Protein AF-A0A8S3I445-F1 (afdb_monomer)

Foldseek 3Di:
DPPPPPDDFDAQFDKDFDWDDDPATATWFAPAQPFFAIDGDRVQADPVGHGPVNLRRIWGKWADADCVLVVVLVVCVVVVHDPVVNVVSVVVRVVSLVVSVVVRVVRTGPGDFAQPGKIWIQRPRNRWTWFWDPVDADPVGRPHTHITTHNSYDPRRIDGHHDPDPPDDGGHD

InterPro domains:
  IPR000493 Inositol 1,4,5-trisphosphate receptor [PR00779] (52-75)
  IPR000493 Inositol 1,4,5-trisphosphate receptor [PR00779] (128-147)
  IPR014821 Inositol 1,4,5-trisphosphate/ryanodine receptor [PF08709] (7-172)
  IPR015925 Ryanodine/Inositol 1,4,5-trisphosphate receptor [PTHR13715] (7-172)
  IPR016093 MIR motif [PS50919] (109-164)
  IPR036300 Mir domain superfamily [SSF82109] (106-167)

Nearest PDB structures (foldseek):
  7t3r-assembly1_D  TM=9.844E-01  e=7.155E-21  Homo sapiens
  8tkf-assembly1_A  TM=9.899E-01  e=8.475E-21  Homo sapiens
  3jrr-assembly2_B  TM=9.621E-01  e=2.187E-21  Mus musculus
  8tkg-assembly1_A  TM=9.800E-01  e=1.062E-20  Homo sapiens
  6drc-assembly1_B  TM=9.590E-01  e=1.288E-18  Homo sapiens

Sequence (173 aa):
MESSLTSSFLKIGDTIALYAEGSVCGFISTLGLVDDRCVVQPDSGDLQKPPKKFRDCLFRICPSHRYSAQAQYWSAVKNSNNIRDIKKLQTAADIEKRQNEAEARKQTGTVIKYGDTVVQLLHIKSNKYITVNKRLPAILEKNAMRVSLDVSGTEGSWFQIEPYYKLRAKGER

pLDDT: mean 89.19, std 9.1, range [35.62, 96.81]

Mean predicted aligned error: 6.19 Å

Solvent-accessible surface area (backbone atoms only — not comparable to full-atom values): 9723 Å² total; per-residue (Å²): 131,86,74,76,80,75,86,71,84,60,32,30,62,42,75,44,69,54,68,45,76,70,98,64,45,20,41,41,32,47,72,59,74,85,46,40,50,70,44,69,43,52,92,55,29,49,98,90,48,67,32,94,66,48,68,50,26,32,28,29,34,37,61,60,68,79,50,67,45,47,52,52,32,54,50,37,62,75,68,67,52,61,68,72,58,47,55,53,31,45,54,46,24,54,51,47,51,54,48,38,56,55,50,41,63,69,47,45,69,42,70,50,26,27,64,71,41,54,27,23,45,31,30,65,78,61,57,22,19,46,27,46,38,86,90,41,56,23,94,87,41,76,92,38,62,22,61,34,48,30,74,86,52,52,82,45,18,60,41,68,48,71,69,90,57,90,86,59,58,77,66,38,110

Radius of gyration: 18.37 Å; Cα contacts (8 Å, |Δi|>4): 289; chains: 1; bounding box: 39×33×60 Å

Structure (mmCIF, N/CA/C/O backbone):
data_AF-A0A8S3I445-F1
#
_entry.id   AF-A0A8S3I445-F1
#
loop_
_atom_site.group_PDB
_atom_site.id
_atom_site.type_symbol
_atom_site.label_atom_id
_atom_site.label_alt_id
_atom_site.label_comp_id
_atom_site.label_asym_id
_atom_site.label_entity_id
_atom_site.label_seq_id
_atom_site.pdbx_PDB_ins_code
_atom_site.Cartn_x
_atom_site.Cartn_y
_atom_site.Cartn_z
_atom_site.occupancy
_atom_site.B_iso_or_equiv
_atom_site.auth_seq_id
_atom_site.auth_comp_id
_atom_site.auth_asym_id
_atom_site.auth_atom_id
_atom_site.pdbx_PDB_model_num
ATOM 1 N N . MET A 1 1 ? -12.125 -20.109 -27.403 1.00 35.62 1 MET A N 1
ATOM 2 C CA . MET A 1 1 ? -13.083 -19.165 -26.798 1.00 35.62 1 MET A CA 1
ATOM 3 C C . MET A 1 1 ? -12.292 -17.936 -26.411 1.00 35.62 1 MET A C 1
ATOM 5 O O . MET A 1 1 ? -11.592 -17.976 -25.408 1.00 35.62 1 MET A O 1
ATOM 9 N N . GLU A 1 2 ? -12.305 -16.906 -27.254 1.00 40.62 2 GLU A N 1
ATOM 10 C CA . GLU A 1 2 ? -11.829 -15.580 -26.860 1.00 40.62 2 GLU A CA 1
ATOM 11 C C . GLU A 1 2 ? -12.679 -15.125 -25.678 1.00 40.62 2 GLU A C 1
ATOM 13 O O . GLU A 1 2 ? -13.878 -14.886 -25.814 1.00 40.62 2 GLU A O 1
ATOM 18 N N . SER A 1 3 ? -12.076 -15.073 -24.494 1.00 46.25 3 SER A N 1
ATOM 19 C CA . SER A 1 3 ? -12.649 -14.334 -23.384 1.00 46.25 3 SER A CA 1
ATOM 20 C C . SER A 1 3 ? -12.668 -12.875 -23.817 1.00 46.25 3 SER A C 1
ATOM 22 O O . SER A 1 3 ? -11.630 -12.214 -23.804 1.00 46.25 3 SER A O 1
ATOM 24 N N . SER A 1 4 ? -13.828 -12.385 -24.246 1.00 44.53 4 SER A N 1
ATOM 25 C CA . SER A 1 4 ? -14.084 -10.959 -24.381 1.00 44.53 4 SER A CA 1
ATOM 26 C C . SER A 1 4 ? -13.644 -10.294 -23.078 1.00 44.53 4 SER A C 1
ATOM 28 O O . SER A 1 4 ? -14.286 -10.487 -22.044 1.00 44.53 4 SER A O 1
ATOM 30 N N . LEU A 1 5 ? -12.513 -9.587 -23.107 1.00 59.12 5 LEU A N 1
ATOM 31 C CA . LEU A 1 5 ? -12.019 -8.795 -21.989 1.00 59.12 5 LEU A CA 1
ATOM 32 C C . LEU A 1 5 ? -13.007 -7.645 -21.798 1.00 59.12 5 LEU A C 1
ATOM 34 O O . LEU A 1 5 ? -12.842 -6.559 -22.348 1.00 59.12 5 LEU A O 1
ATOM 38 N N . THR A 1 6 ? -14.088 -7.903 -21.068 1.00 62.47 6 THR A N 1
ATOM 39 C CA . THR A 1 6 ? -15.004 -6.862 -20.621 1.00 62.47 6 THR A CA 1
ATOM 40 C C . THR A 1 6 ? -14.208 -5.963 -19.692 1.00 62.47 6 THR A C 1
ATOM 42 O O . THR A 1 6 ? -13.868 -6.364 -18.577 1.00 62.47 6 THR A O 1
ATOM 45 N N . SER A 1 7 ? -13.849 -4.773 -20.167 1.00 76.25 7 SER A N 1
ATOM 46 C CA . SER A 1 7 ? -13.152 -3.801 -19.341 1.00 76.25 7 SER A CA 1
ATOM 47 C C . SER A 1 7 ? -14.082 -3.363 -18.211 1.00 76.25 7 SER A C 1
ATOM 49 O O . SER A 1 7 ? -15.215 -2.932 -18.424 1.00 76.25 7 SER A O 1
ATOM 51 N N . SER A 1 8 ? -13.614 -3.521 -16.978 1.00 88.25 8 SER A N 1
ATOM 52 C CA . SER A 1 8 ? -14.320 -3.078 -15.782 1.00 88.25 8 SER A CA 1
ATOM 53 C C . SER A 1 8 ? -13.497 -2.021 -15.066 1.00 88.25 8 SER A C 1
ATOM 55 O O . SER A 1 8 ? -12.271 -2.100 -15.029 1.00 88.25 8 SER A O 1
ATOM 57 N N . PHE A 1 9 ? -14.170 -1.044 -14.465 1.00 92.69 9 PHE A N 1
ATOM 58 C CA . PHE A 1 9 ? -13.500 -0.070 -13.612 1.00 92.69 9 PHE A CA 1
ATOM 59 C C . PHE A 1 9 ? -12.940 -0.728 -12.353 1.00 92.69 9 PHE A C 1
ATOM 61 O O . PHE A 1 9 ? -13.577 -1.617 -11.783 1.00 92.69 9 PHE A O 1
ATOM 68 N N . LEU A 1 10 ? -11.787 -0.227 -11.912 1.00 93.81 10 LEU A N 1
ATOM 69 C CA . LEU A 1 10 ? -11.120 -0.658 -10.694 1.00 93.81 10 LEU A CA 1
ATOM 70 C C . LEU A 1 10 ? -11.882 -0.166 -9.459 1.00 93.81 10 LEU A C 1
ATOM 72 O O . LEU A 1 10 ? -12.280 1.003 -9.383 1.00 93.81 10 LEU A O 1
ATOM 76 N N . LYS A 1 11 ? -12.082 -1.051 -8.486 1.00 95.44 11 LYS A N 1
ATOM 77 C CA . LYS A 1 11 ? -12.859 -0.780 -7.275 1.00 95.44 11 LYS A CA 1
ATOM 78 C C . LYS A 1 11 ? -12.046 -1.033 -6.014 1.00 95.44 11 LYS A C 1
ATOM 80 O O . LYS A 1 11 ? -11.132 -1.855 -5.973 1.00 95.44 11 LYS A O 1
ATOM 85 N N . ILE A 1 12 ? -12.429 -0.355 -4.937 1.00 95.75 12 ILE A N 1
ATOM 86 C CA . ILE A 1 12 ? -11.949 -0.674 -3.593 1.00 95.75 12 ILE A CA 1
ATOM 87 C C . ILE A 1 12 ? -12.356 -2.112 -3.247 1.00 95.75 12 ILE A C 1
ATOM 89 O O . ILE A 1 12 ? -13.526 -2.476 -3.364 1.00 95.75 12 ILE A O 1
ATOM 93 N N . GLY A 1 13 ? -11.398 -2.915 -2.794 1.00 94.75 13 GLY A N 1
ATOM 94 C CA . GLY A 1 13 ? -11.559 -4.341 -2.507 1.00 94.75 13 GLY A CA 1
ATOM 95 C C . GLY A 1 13 ? -11.051 -5.266 -3.613 1.00 94.75 13 GLY A C 1
ATOM 96 O O . GLY A 1 13 ? -10.829 -6.449 -3.334 1.00 94.75 13 GLY A O 1
ATOM 97 N N . ASP A 1 14 ? -10.799 -4.748 -4.819 1.00 96.06 14 ASP A N 1
ATOM 98 C CA . ASP A 1 14 ? -10.239 -5.545 -5.909 1.00 96.06 14 ASP A CA 1
ATOM 99 C C . ASP A 1 14 ? -8.830 -6.036 -5.560 1.00 96.06 14 ASP A C 1
ATOM 101 O O . ASP A 1 14 ? -8.058 -5.380 -4.852 1.00 96.06 14 ASP A O 1
ATOM 105 N N . THR A 1 15 ? -8.506 -7.232 -6.053 1.00 96.75 15 THR A N 1
ATOM 106 C CA . THR A 1 15 ? -7.166 -7.812 -5.942 1.00 96.75 15 THR A CA 1
ATOM 107 C C . THR A 1 15 ? -6.443 -7.633 -7.267 1.00 96.75 15 THR A C 1
ATOM 109 O O . THR A 1 15 ? -6.917 -8.097 -8.300 1.00 96.75 15 THR A O 1
ATOM 112 N N . ILE A 1 16 ? -5.296 -6.967 -7.220 1.00 95.69 16 ILE A N 1
ATOM 113 C CA . ILE A 1 16 ? -4.479 -6.600 -8.372 1.00 95.69 16 ILE A CA 1
ATOM 114 C C . ILE A 1 16 ? -3.061 -7.154 -8.232 1.00 95.69 16 ILE A C 1
ATOM 116 O O . ILE A 1 16 ? -2.601 -7.458 -7.131 1.00 95.69 16 ILE A O 1
ATOM 120 N N . ALA A 1 17 ? -2.352 -7.234 -9.351 1.00 94.88 17 ALA A N 1
ATOM 121 C CA . ALA A 1 17 ? -0.901 -7.349 -9.376 1.00 94.88 17 ALA A CA 1
ATOM 122 C C . ALA A 1 17 ? -0.335 -6.076 -10.008 1.00 94.88 17 ALA A C 1
ATOM 124 O O . ALA A 1 17 ? -0.895 -5.563 -10.976 1.00 94.88 17 ALA A O 1
ATOM 125 N N . LEU A 1 18 ? 0.759 -5.562 -9.452 1.00 94.38 18 LEU A N 1
ATOM 126 C CA . LEU A 1 18 ? 1.433 -4.379 -9.979 1.00 94.38 18 LEU A CA 1
ATOM 127 C C . LEU A 1 18 ? 2.628 -4.824 -10.816 1.00 94.38 18 LEU A C 1
ATOM 129 O O . LEU A 1 18 ? 3.507 -5.525 -10.311 1.00 94.38 18 LEU A O 1
ATOM 133 N N . TYR A 1 19 ? 2.648 -4.412 -12.079 1.00 93.69 19 TYR A N 1
ATOM 134 C CA . TYR A 1 19 ? 3.759 -4.63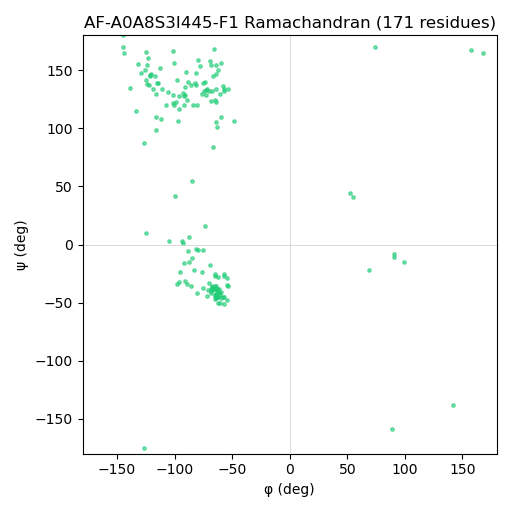2 -12.996 1.00 93.69 19 TYR A CA 1
ATOM 135 C C . TYR A 1 19 ? 4.479 -3.301 -13.211 1.00 93.69 19 TYR A C 1
ATOM 137 O O . TYR A 1 19 ? 3.860 -2.316 -13.610 1.00 93.69 19 TYR A O 1
ATOM 145 N N . ALA A 1 20 ? 5.763 -3.254 -12.873 1.00 93.75 20 ALA A N 1
ATOM 146 C CA . ALA A 1 20 ? 6.614 -2.108 -13.145 1.00 93.75 20 ALA A CA 1
ATOM 147 C C . ALA A 1 20 ? 7.094 -2.167 -14.599 1.00 93.75 20 ALA A C 1
ATOM 149 O O . ALA A 1 20 ? 7.497 -3.230 -15.069 1.00 93.75 20 ALA A O 1
ATOM 150 N N . GLU A 1 21 ? 7.081 -1.020 -15.275 1.00 91.12 21 GLU A N 1
ATOM 151 C CA . GLU A 1 21 ? 7.623 -0.822 -16.621 1.00 91.12 21 GLU A CA 1
ATOM 152 C C . GLU A 1 21 ? 8.632 0.332 -16.592 1.00 91.12 21 GLU A C 1
ATOM 154 O O . GLU A 1 21 ? 8.432 1.325 -15.888 1.00 91.12 2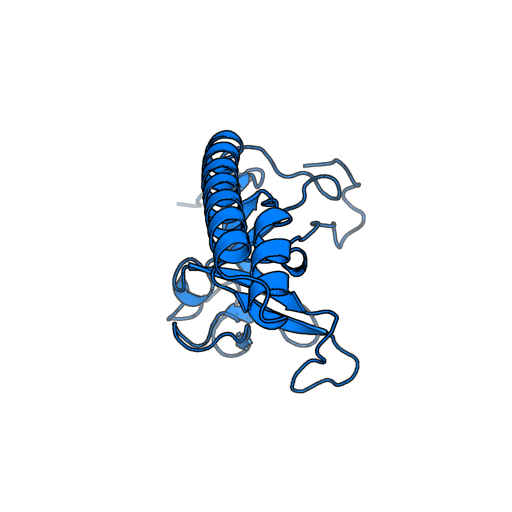1 GLU A O 1
ATOM 159 N N . GLY A 1 22 ? 9.730 0.209 -17.341 1.00 87.94 22 GLY A N 1
ATOM 160 C CA . GLY A 1 22 ? 10.786 1.221 -17.406 1.00 87.94 22 GLY A CA 1
ATOM 161 C C . GLY A 1 22 ? 12.168 0.583 -17.482 1.00 87.94 22 GLY A C 1
ATOM 162 O O . GLY A 1 22 ? 12.360 -0.405 -18.182 1.00 87.94 22 GLY A O 1
ATOM 163 N N . SER A 1 23 ? 13.137 1.130 -16.740 1.00 87.62 23 SER A N 1
ATOM 164 C CA . SER A 1 23 ? 14.510 0.595 -16.699 1.00 87.62 23 SER A CA 1
ATOM 165 C C . SER A 1 23 ? 14.585 -0.830 -16.145 1.00 87.62 23 SER A C 1
ATOM 167 O O . SER A 1 23 ? 15.499 -1.577 -16.477 1.00 87.62 23 SER A O 1
ATOM 169 N N . VAL A 1 24 ? 13.636 -1.194 -15.281 1.00 89.81 24 VAL A N 1
ATOM 170 C CA . VAL A 1 24 ? 13.490 -2.532 -14.711 1.00 89.81 24 VAL A CA 1
ATOM 171 C C . VAL A 1 24 ? 12.021 -2.910 -14.821 1.00 89.81 24 VAL A C 1
ATOM 173 O O . VAL A 1 24 ? 11.176 -2.273 -14.191 1.00 89.81 24 VAL A O 1
ATOM 176 N N . CYS A 1 25 ? 11.724 -3.934 -15.617 1.00 91.56 25 CYS A N 1
ATOM 177 C CA . CYS A 1 25 ? 10.367 -4.438 -15.787 1.00 91.56 25 CYS A CA 1
ATOM 178 C C . CYS A 1 25 ? 10.137 -5.661 -14.903 1.00 91.56 25 CYS A C 1
ATOM 180 O O . CYS A 1 25 ? 11.035 -6.489 -14.772 1.00 91.56 25 CYS A O 1
ATOM 182 N N . GLY A 1 26 ? 8.955 -5.800 -14.305 1.00 93.56 26 GLY A N 1
ATOM 183 C CA . GLY A 1 26 ? 8.627 -6.984 -13.508 1.00 93.56 26 GLY A CA 1
ATOM 184 C C . GLY A 1 26 ? 7.515 -6.761 -12.492 1.00 93.56 26 GLY A C 1
ATOM 185 O O . GLY A 1 26 ? 7.133 -5.633 -12.184 1.00 93.56 26 GLY A O 1
ATOM 186 N N . PHE A 1 27 ? 7.006 -7.856 -11.929 1.00 93.81 27 PHE A N 1
ATOM 187 C CA . PHE A 1 27 ? 6.001 -7.780 -10.871 1.00 93.81 27 PHE A CA 1
ATOM 188 C C . PHE A 1 27 ? 6.605 -7.323 -9.546 1.00 93.81 27 PHE A C 1
ATOM 190 O O . PHE A 1 27 ? 7.681 -7.776 -9.140 1.00 93.81 27 PHE A O 1
ATOM 197 N N . ILE A 1 28 ? 5.861 -6.468 -8.848 1.00 93.50 28 ILE A N 1
ATOM 198 C CA . ILE A 1 28 ? 6.120 -6.143 -7.450 1.00 93.50 28 ILE A CA 1
ATOM 199 C C . ILE A 1 28 ? 5.722 -7.350 -6.593 1.00 93.50 28 ILE A C 1
ATOM 201 O O . ILE A 1 28 ? 4.612 -7.865 -6.714 1.00 93.50 28 ILE A O 1
ATOM 205 N N . SER A 1 29 ? 6.627 -7.795 -5.728 1.00 91.81 29 SER A N 1
ATOM 206 C CA . SER A 1 29 ? 6.496 -9.004 -4.914 1.00 91.81 29 SER A CA 1
ATOM 207 C C . SER A 1 29 ? 7.134 -8.822 -3.533 1.00 91.81 29 SER A C 1
ATOM 209 O O . SER A 1 29 ? 7.842 -7.843 -3.275 1.00 91.81 29 SER A O 1
ATOM 211 N N . THR A 1 30 ? 6.900 -9.773 -2.629 1.00 88.25 30 THR A N 1
ATOM 212 C CA . THR A 1 30 ? 7.500 -9.799 -1.287 1.00 88.25 30 THR A CA 1
ATOM 213 C C . THR A 1 30 ? 8.315 -11.074 -1.06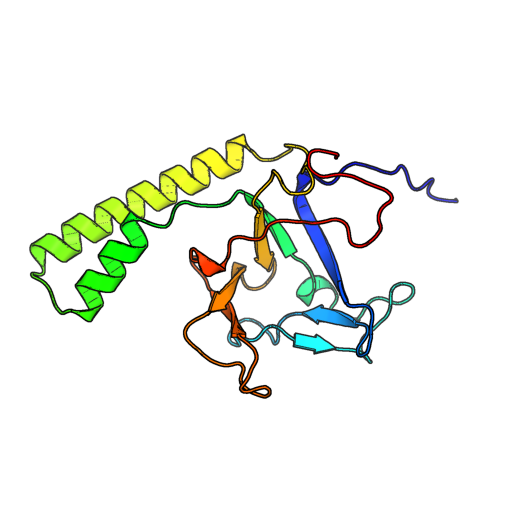9 1.00 88.25 30 THR A C 1
ATOM 215 O O . THR A 1 30 ? 7.972 -12.155 -1.552 1.00 88.25 30 THR A O 1
ATOM 218 N N . LEU A 1 31 ? 9.404 -10.981 -0.301 1.00 84.06 31 LEU A N 1
ATOM 219 C CA . LEU A 1 31 ? 10.300 -12.113 -0.016 1.00 84.06 31 LEU A CA 1
ATOM 220 C C . LEU A 1 31 ? 9.797 -12.963 1.167 1.00 84.06 31 LEU A C 1
ATOM 222 O O . LEU A 1 31 ? 10.498 -13.203 2.147 1.00 84.06 31 LEU A O 1
ATOM 226 N N . GLY A 1 32 ? 8.554 -13.437 1.074 1.00 82.44 32 GLY A N 1
ATOM 227 C CA . GLY A 1 32 ? 7.920 -14.251 2.114 1.00 82.44 32 GLY A CA 1
ATOM 228 C C . GLY A 1 32 ? 7.191 -13.434 3.185 1.00 82.44 32 GLY A C 1
ATOM 229 O O . GLY A 1 32 ? 6.748 -12.316 2.937 1.00 82.44 32 GLY A O 1
ATOM 230 N N . LEU A 1 33 ? 6.980 -14.049 4.355 1.00 84.25 33 LEU A N 1
ATOM 231 C CA . LEU A 1 33 ? 6.152 -13.494 5.440 1.00 84.25 33 LEU A CA 1
ATOM 232 C C . LEU A 1 33 ? 6.951 -12.650 6.442 1.00 84.25 33 LEU A C 1
ATOM 234 O O . LEU A 1 33 ? 6.412 -11.714 7.033 1.00 84.25 33 LEU A O 1
ATOM 238 N N . VAL A 1 34 ? 8.222 -13.006 6.640 1.00 85.00 34 VAL A N 1
ATOM 239 C CA . VAL A 1 34 ? 9.106 -12.393 7.641 1.00 85.00 34 VAL A CA 1
ATOM 240 C C . VAL A 1 34 ? 9.780 -11.139 7.092 1.00 85.00 34 VAL A C 1
ATOM 242 O O . VAL A 1 34 ? 9.968 -10.184 7.831 1.00 85.00 34 VAL A O 1
ATOM 245 N N . ASP A 1 35 ? 10.118 -11.131 5.803 1.00 87.56 35 ASP A N 1
ATOM 246 C CA . ASP A 1 35 ? 10.794 -10.002 5.170 1.00 87.56 35 ASP A CA 1
ATOM 247 C C . ASP A 1 35 ? 9.808 -8.851 4.915 1.00 87.56 35 ASP A C 1
ATOM 249 O O . ASP A 1 35 ? 8.734 -9.047 4.340 1.00 87.56 35 ASP A O 1
ATOM 253 N N . ASP A 1 36 ? 10.185 -7.647 5.342 1.00 88.94 36 ASP A N 1
ATOM 254 C CA . ASP A 1 36 ? 9.385 -6.431 5.176 1.00 88.94 36 ASP A CA 1
ATOM 255 C C . ASP A 1 36 ? 9.735 -5.664 3.896 1.00 88.94 36 ASP A C 1
ATOM 257 O O . ASP A 1 36 ? 9.183 -4.594 3.640 1.00 88.94 36 ASP A O 1
ATOM 261 N N . ARG A 1 37 ? 10.662 -6.164 3.076 1.00 90.88 37 ARG A N 1
ATOM 262 C CA . ARG A 1 37 ? 11.058 -5.501 1.834 1.00 90.88 37 ARG A CA 1
ATOM 263 C C . ARG A 1 37 ? 10.079 -5.813 0.711 1.00 90.88 37 ARG A C 1
ATOM 265 O O . ARG A 1 37 ? 9.653 -6.949 0.502 1.00 90.88 37 ARG A O 1
ATOM 272 N N . CYS A 1 38 ? 9.795 -4.771 -0.057 1.00 90.69 38 CYS A N 1
ATOM 273 C CA . CYS A 1 38 ? 9.110 -4.852 -1.334 1.00 90.69 38 CYS A CA 1
ATOM 274 C C . CYS A 1 38 ? 10.165 -4.956 -2.445 1.00 90.69 38 CYS A C 1
ATOM 276 O O . CYS A 1 38 ? 11.124 -4.180 -2.443 1.00 90.69 38 CYS A O 1
ATOM 278 N N . VAL A 1 39 ? 10.026 -5.920 -3.357 1.00 91.75 39 VAL A N 1
ATOM 279 C CA . VAL A 1 39 ? 11.020 -6.196 -4.407 1.00 91.75 39 VAL A CA 1
ATOM 280 C C . VAL A 1 39 ? 10.365 -6.325 -5.776 1.00 91.75 39 VAL A C 1
ATOM 282 O O . VAL A 1 39 ? 9.201 -6.694 -5.882 1.00 91.75 39 VAL A O 1
ATOM 285 N N . VAL A 1 40 ? 11.136 -6.066 -6.829 1.00 91.62 40 VAL A N 1
ATOM 286 C CA . VAL A 1 40 ? 10.765 -6.380 -8.213 1.00 91.62 40 VAL A CA 1
ATOM 287 C C . VAL A 1 40 ? 11.677 -7.499 -8.695 1.00 91.62 40 VAL A C 1
ATOM 289 O O . VAL A 1 40 ? 12.884 -7.451 -8.454 1.00 91.62 40 VAL A O 1
ATOM 292 N N . GLN A 1 41 ? 11.109 -8.519 -9.339 1.00 85.56 41 GLN A N 1
ATOM 293 C CA . GLN A 1 41 ? 11.867 -9.645 -9.895 1.00 85.56 41 GLN A CA 1
ATOM 294 C C . GLN A 1 41 ? 11.723 -9.685 -11.422 1.00 85.56 41 GLN A C 1
ATOM 296 O O . GLN A 1 41 ? 10.726 -10.223 -11.906 1.00 85.56 41 GLN A O 1
ATOM 301 N N . PRO A 1 42 ? 12.704 -9.158 -12.178 1.00 85.12 42 PRO A N 1
ATOM 302 C CA . PRO A 1 42 ? 12.597 -9.044 -13.634 1.00 85.12 42 PRO A CA 1
ATOM 303 C C . PRO A 1 42 ? 12.526 -10.389 -14.351 1.00 85.12 42 PRO A C 1
ATOM 305 O O . PRO A 1 42 ? 11.662 -10.610 -15.191 1.00 85.12 42 PRO A O 1
ATOM 308 N N . ASP A 1 43 ? 13.371 -11.335 -13.947 1.00 83.06 43 ASP A N 1
ATOM 309 C CA . ASP A 1 43 ? 13.501 -12.625 -14.638 1.00 83.06 43 ASP A CA 1
ATOM 310 C C . ASP A 1 43 ? 12.420 -13.643 -14.247 1.00 83.06 43 ASP A C 1
ATOM 312 O O . ASP A 1 43 ? 12.388 -14.767 -14.748 1.00 83.06 43 ASP A O 1
ATOM 316 N N . SER A 1 44 ? 11.552 -13.299 -13.291 1.00 81.44 44 SER A N 1
ATOM 317 C CA . SER A 1 44 ? 10.591 -14.258 -12.737 1.00 81.44 44 SER A CA 1
ATOM 318 C C . SER A 1 44 ? 9.326 -14.406 -13.576 1.00 81.44 44 SER A C 1
ATOM 320 O O . SER A 1 44 ? 8.671 -15.443 -13.466 1.00 81.44 44 SER A O 1
ATOM 322 N N . GLY A 1 45 ? 8.984 -13.421 -14.406 1.00 83.50 45 GLY A N 1
ATOM 323 C CA . GLY A 1 45 ? 7.838 -13.485 -15.310 1.00 83.50 45 GLY A CA 1
ATOM 324 C C . GLY A 1 45 ? 7.483 -12.135 -15.927 1.00 83.50 45 GLY A C 1
ATOM 325 O O . GLY A 1 45 ? 7.901 -11.082 -15.446 1.00 83.50 45 GLY A O 1
ATOM 326 N N . ASP A 1 46 ? 6.668 -12.185 -16.973 1.00 88.56 46 ASP A N 1
ATOM 327 C CA . ASP A 1 46 ? 6.165 -11.031 -17.717 1.00 88.56 46 ASP A CA 1
ATOM 328 C C . ASP A 1 46 ? 4.626 -11.066 -17.81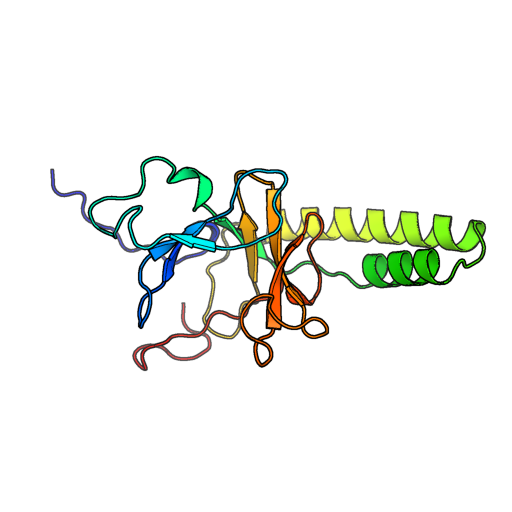1 1.00 88.56 46 ASP A C 1
ATOM 330 O O . ASP A 1 46 ? 3.964 -11.911 -17.200 1.00 88.56 46 ASP A O 1
ATOM 334 N N . LEU A 1 47 ? 4.042 -10.121 -18.554 1.00 87.25 47 LEU A N 1
ATOM 335 C CA . LEU A 1 47 ? 2.590 -10.012 -18.721 1.00 87.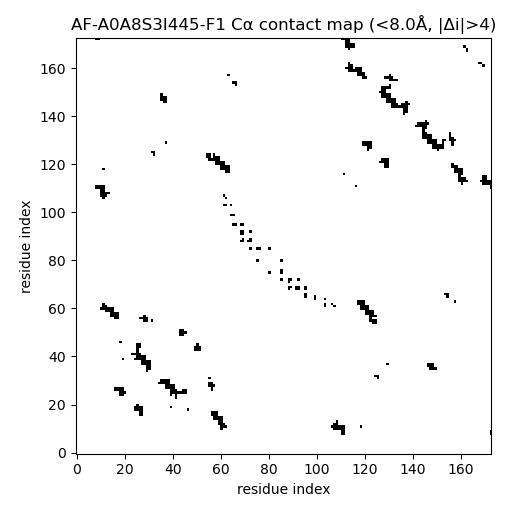25 47 LEU A CA 1
ATOM 336 C C . LEU A 1 47 ? 1.962 -11.213 -19.453 1.00 87.25 47 LEU A C 1
ATOM 338 O O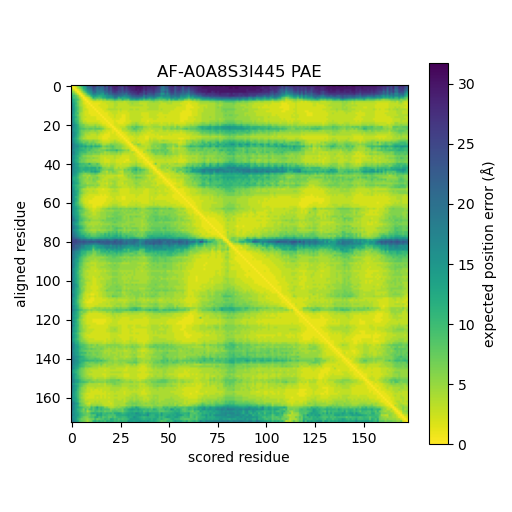 . LEU A 1 47 ? 0.780 -11.487 -19.249 1.00 87.25 47 LEU A O 1
ATOM 342 N N . GLN A 1 48 ? 2.718 -11.934 -20.287 1.00 88.44 48 GLN A N 1
ATOM 343 C CA . GLN A 1 48 ? 2.232 -13.126 -20.994 1.00 88.44 48 GLN A CA 1
ATOM 344 C C . GLN A 1 48 ? 2.453 -14.401 -20.176 1.00 88.44 48 GLN A C 1
ATOM 346 O O . GLN A 1 48 ? 1.648 -15.334 -20.220 1.00 88.44 48 GLN A O 1
ATOM 351 N N . LYS A 1 49 ? 3.544 -14.443 -19.413 1.00 88.56 49 LYS A N 1
ATOM 352 C CA . LYS A 1 49 ? 3.988 -15.577 -18.619 1.00 88.56 49 LYS A CA 1
ATOM 353 C C . LYS A 1 49 ? 4.214 -15.128 -17.174 1.00 88.56 49 LYS A C 1
ATOM 355 O O . LYS A 1 49 ? 5.342 -14.793 -16.799 1.00 88.56 49 LYS A O 1
ATOM 360 N N . PRO A 1 50 ? 3.162 -15.163 -16.337 1.00 89.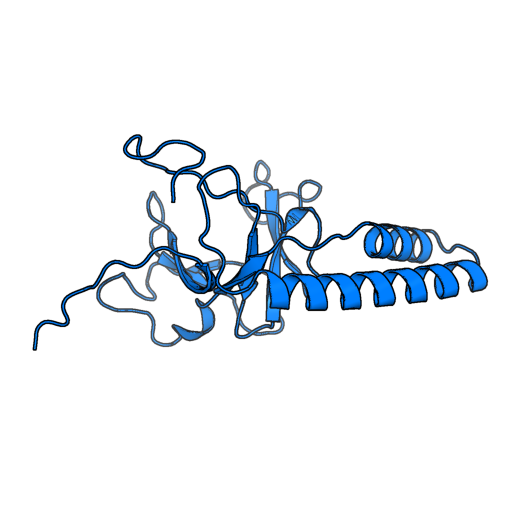50 50 PRO A N 1
ATOM 361 C CA . PRO A 1 50 ? 3.281 -14.756 -14.949 1.00 89.50 50 PRO A CA 1
ATOM 362 C C . PRO A 1 50 ? 4.237 -15.679 -14.171 1.00 89.50 50 PRO A C 1
ATOM 364 O O . PRO A 1 50 ? 4.401 -16.859 -14.509 1.00 89.50 50 PRO A O 1
ATOM 367 N N . PRO A 1 51 ? 4.857 -15.172 -13.093 1.00 90.62 51 PRO A N 1
ATOM 368 C CA . PRO A 1 51 ? 5.779 -15.944 -12.272 1.00 90.62 51 PRO A CA 1
ATOM 369 C C . PRO A 1 51 ? 5.114 -17.150 -11.606 1.00 90.62 51 PRO A C 1
ATOM 371 O O . PRO A 1 51 ? 3.956 -17.107 -11.197 1.00 90.62 51 PRO A O 1
ATOM 374 N N . LYS A 1 52 ? 5.890 -18.219 -11.369 1.00 88.94 52 LYS A N 1
ATOM 375 C CA . LYS A 1 52 ? 5.405 -19.432 -10.672 1.00 88.94 52 LYS A CA 1
ATOM 376 C C . LYS A 1 52 ? 4.782 -19.125 -9.304 1.00 88.94 52 LYS A C 1
ATOM 378 O O . LYS A 1 52 ? 3.839 -19.789 -8.888 1.00 88.94 52 LYS A O 1
ATOM 383 N N . LYS A 1 53 ? 5.315 -18.123 -8.597 1.00 88.69 53 LYS A N 1
ATOM 384 C CA . LYS A 1 53 ? 4.827 -17.653 -7.290 1.00 88.69 53 LYS A CA 1
ATOM 385 C C . LYS A 1 53 ? 3.964 -16.392 -7.419 1.00 88.69 53 LYS A C 1
ATOM 387 O O . LYS A 1 53 ? 4.079 -15.489 -6.601 1.00 88.69 53 LYS A O 1
ATOM 392 N N . PHE A 1 54 ? 3.082 -16.328 -8.419 1.00 90.38 54 PHE A N 1
ATOM 393 C CA . PHE A 1 54 ? 2.255 -15.143 -8.688 1.00 90.38 54 PHE A CA 1
ATOM 394 C C . PHE A 1 54 ? 1.427 -14.660 -7.491 1.00 90.38 54 PHE A C 1
ATOM 396 O O . PHE A 1 54 ? 1.191 -13.467 -7.336 1.00 90.38 54 PHE A O 1
ATOM 403 N N . ARG A 1 55 ? 1.043 -15.568 -6.586 1.00 90.62 55 ARG A N 1
ATOM 404 C CA . ARG A 1 55 ? 0.336 -15.218 -5.346 1.00 90.62 55 ARG A CA 1
ATOM 405 C C . ARG A 1 55 ? 1.105 -14.221 -4.466 1.00 90.62 55 ARG A C 1
ATOM 407 O O . ARG A 1 55 ? 0.472 -13.474 -3.728 1.00 90.62 55 ARG A O 1
ATOM 414 N N . ASP A 1 56 ? 2.432 -14.201 -4.559 1.00 91.69 56 ASP A N 1
ATOM 415 C CA . ASP A 1 56 ? 3.312 -13.305 -3.795 1.00 91.69 56 ASP A CA 1
ATOM 416 C C . ASP A 1 56 ? 3.354 -11.888 -4.407 1.00 91.69 56 ASP A C 1
ATOM 418 O O . ASP A 1 56 ? 3.959 -10.985 -3.843 1.00 91.69 56 ASP A O 1
ATOM 422 N N . CYS A 1 57 ? 2.698 -11.694 -5.558 1.00 93.44 57 CYS A N 1
ATOM 423 C CA . CYS A 1 57 ? 2.577 -10.421 -6.271 1.00 93.44 57 CYS A CA 1
ATOM 424 C C . CYS A 1 57 ? 1.182 -9.786 -6.119 1.00 93.44 57 CYS A C 1
ATOM 426 O O . CYS A 1 57 ? 0.890 -8.775 -6.757 1.00 93.44 57 CYS A O 1
ATOM 428 N N . LEU A 1 58 ? 0.289 -10.402 -5.331 1.00 95.38 58 LEU A N 1
ATOM 429 C CA . LEU A 1 58 ? -1.109 -9.984 -5.221 1.00 95.38 58 LEU A CA 1
ATOM 430 C C . LEU A 1 58 ? -1.322 -8.987 -4.084 1.00 95.38 58 LEU A C 1
ATOM 432 O O . LEU A 1 58 ? -1.027 -9.263 -2.917 1.00 95.38 58 LEU A O 1
ATOM 436 N N . PHE A 1 59 ? -1.954 -7.869 -4.422 1.00 96.81 59 PHE A N 1
ATOM 437 C CA . PHE A 1 59 ? -2.319 -6.803 -3.502 1.00 96.81 59 PHE A CA 1
ATOM 438 C C . PHE A 1 59 ? -3.818 -6.540 -3.565 1.00 96.81 59 PHE A C 1
ATOM 440 O O . PHE A 1 59 ? -4.403 -6.487 -4.641 1.00 96.81 59 PHE A O 1
ATOM 447 N N . ARG A 1 60 ? -4.448 -6.342 -2.412 1.00 96.56 60 ARG A N 1
ATOM 448 C CA . ARG A 1 60 ? -5.808 -5.821 -2.314 1.00 96.56 60 ARG A CA 1
ATOM 449 C C . ARG A 1 60 ? -5.766 -4.313 -2.199 1.00 96.56 60 ARG A C 1
ATOM 451 O O . ARG A 1 60 ? -5.000 -3.777 -1.396 1.00 96.56 60 ARG A O 1
ATOM 458 N N . ILE A 1 61 ? -6.636 -3.650 -2.946 1.00 96.38 61 ILE A N 1
ATOM 459 C CA . ILE A 1 61 ? -6.849 -2.220 -2.781 1.00 96.38 61 ILE A CA 1
ATOM 460 C C . ILE A 1 61 ? -7.777 -1.996 -1.593 1.00 96.38 61 ILE A C 1
ATOM 462 O O . ILE A 1 61 ? -8.918 -2.457 -1.579 1.00 96.38 61 ILE A O 1
ATOM 466 N N . CYS A 1 62 ? -7.287 -1.269 -0.604 1.00 95.31 62 CYS A N 1
ATOM 467 C CA . CYS A 1 62 ? -8.027 -0.882 0.585 1.00 95.31 62 CYS A CA 1
ATOM 468 C C . CYS A 1 62 ? -8.252 0.638 0.581 1.00 95.31 62 CYS A C 1
ATOM 470 O O . CYS A 1 62 ? -7.443 1.373 0.012 1.00 95.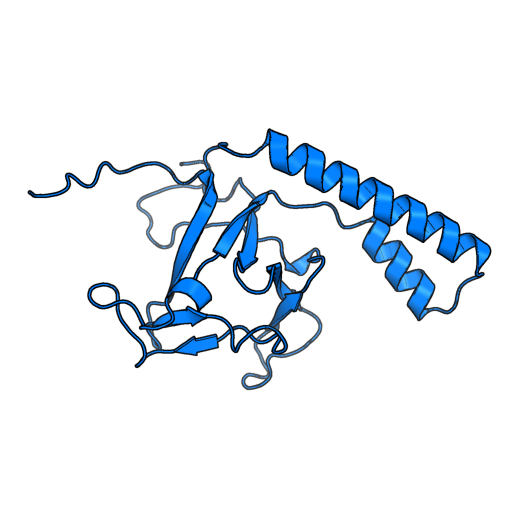31 62 CYS A O 1
ATOM 472 N N . PRO A 1 63 ? -9.332 1.134 1.201 1.00 94.62 63 PRO A N 1
ATOM 473 C CA . PRO A 1 63 ? -9.480 2.566 1.424 1.00 94.62 63 PRO A CA 1
ATOM 474 C C . PRO A 1 63 ? -8.459 3.040 2.465 1.00 94.62 63 PRO A C 1
ATOM 476 O O . PRO A 1 63 ? -7.972 2.248 3.269 1.00 94.62 63 PRO A O 1
ATOM 479 N N . SER A 1 64 ? -8.134 4.332 2.461 1.00 92.38 64 SER A N 1
ATOM 480 C CA . SER A 1 64 ? -7.231 4.923 3.452 1.00 92.38 64 SER A CA 1
ATOM 481 C C . SER A 1 64 ? -7.803 4.864 4.867 1.00 92.38 64 SER A C 1
ATOM 483 O O . SER A 1 64 ? -8.857 5.439 5.142 1.00 92.38 64 SER A O 1
ATOM 485 N N . HIS A 1 65 ? -7.073 4.234 5.779 1.00 92.62 65 HIS A N 1
ATOM 486 C CA . HIS A 1 65 ? -7.358 4.272 7.208 1.00 92.62 65 HIS A CA 1
ATOM 487 C C . HIS A 1 65 ? -6.872 5.563 7.872 1.00 92.62 65 HIS A C 1
ATOM 489 O O . HIS A 1 65 ? -5.954 6.229 7.385 1.00 92.62 65 HIS A O 1
ATOM 495 N N . ARG A 1 66 ? -7.464 5.878 9.028 1.00 92.69 66 ARG A N 1
ATOM 496 C CA . ARG A 1 66 ? -6.976 6.911 9.951 1.00 92.69 66 ARG A CA 1
ATOM 497 C C . ARG A 1 66 ? -5.969 6.306 10.925 1.00 92.69 66 ARG A C 1
ATOM 499 O O . ARG A 1 66 ? -6.182 5.197 11.410 1.00 92.69 66 ARG A O 1
ATOM 506 N N . TYR A 1 67 ? -4.905 7.051 11.211 1.00 92.19 67 TYR A N 1
ATOM 507 C CA . TYR A 1 67 ? -3.770 6.588 12.020 1.00 92.19 67 TYR A CA 1
ATOM 508 C C . TYR A 1 67 ? -3.459 7.487 13.222 1.00 92.19 67 TYR A C 1
ATOM 510 O O . TYR A 1 67 ? -2.420 7.334 13.864 1.00 92.19 67 TYR A O 1
ATOM 518 N N . SER A 1 68 ? -4.336 8.443 13.528 1.00 91.88 68 SER A N 1
ATOM 519 C CA . SER A 1 68 ? -4.106 9.469 14.545 1.00 91.88 68 SER A CA 1
ATO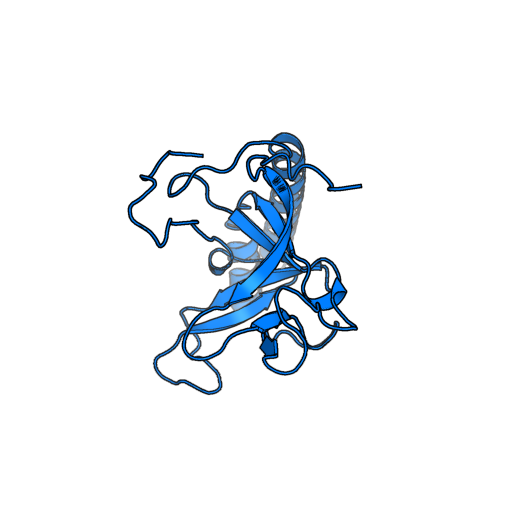M 520 C C . SER A 1 68 ? -3.927 8.900 15.953 1.00 91.88 68 SER A C 1
ATOM 522 O O . SER A 1 68 ? -2.949 9.228 16.631 1.00 91.88 68 SER A O 1
ATOM 524 N N . ALA A 1 69 ? -4.838 8.034 16.399 1.00 91.62 69 ALA A N 1
ATOM 525 C CA . ALA A 1 69 ? -4.788 7.447 17.734 1.00 91.62 69 ALA A CA 1
ATOM 526 C C . ALA A 1 69 ? -3.638 6.437 17.847 1.00 91.62 69 ALA A C 1
ATOM 528 O O . ALA A 1 69 ? -2.916 6.429 18.847 1.00 91.62 69 ALA A O 1
ATOM 529 N N . GLN A 1 70 ? -3.405 5.640 16.798 1.00 89.25 70 GLN A N 1
ATOM 530 C CA . GLN A 1 70 ? -2.262 4.722 16.745 1.00 89.25 70 GLN A CA 1
ATOM 531 C C . GLN A 1 70 ? -0.921 5.464 16.826 1.00 89.25 70 GLN A C 1
ATOM 533 O O . GLN A 1 70 ? -0.034 5.054 17.579 1.00 89.25 70 GLN A O 1
ATOM 538 N N . ALA A 1 71 ? -0.766 6.575 16.101 1.00 89.88 71 ALA A N 1
ATOM 539 C CA . ALA A 1 71 ? 0.450 7.383 16.140 1.00 89.88 71 ALA A CA 1
ATOM 540 C C . ALA A 1 71 ? 0.714 7.957 17.543 1.00 89.88 71 ALA A C 1
ATOM 542 O O . ALA A 1 71 ? 1.849 7.908 18.027 1.00 89.88 71 ALA A O 1
ATOM 543 N N . GLN A 1 72 ? -0.330 8.444 18.224 1.00 89.81 72 GLN A N 1
ATOM 544 C CA . GLN A 1 72 ? -0.227 8.928 19.605 1.00 89.81 72 GLN A CA 1
ATOM 545 C C . GLN A 1 72 ? 0.168 7.811 20.575 1.00 89.81 72 GLN A C 1
ATOM 547 O O . GLN A 1 72 ? 1.073 8.007 21.389 1.00 89.81 72 GLN A O 1
ATOM 552 N N . TYR A 1 73 ? -0.453 6.634 20.459 1.00 90.69 73 TYR A N 1
ATOM 553 C CA . TYR A 1 73 ? -0.101 5.463 21.262 1.00 90.69 73 TYR A CA 1
ATOM 554 C C . TYR A 1 73 ? 1.377 5.085 21.091 1.00 90.69 73 TYR A C 1
ATOM 556 O O . TYR A 1 73 ? 2.111 5.003 22.077 1.00 90.69 73 TYR A O 1
ATOM 564 N N . TRP A 1 74 ? 1.851 4.940 19.850 1.00 88.19 74 TRP A N 1
ATOM 565 C CA . TRP A 1 74 ? 3.246 4.584 19.583 1.00 88.19 74 TRP A CA 1
ATOM 566 C C . TRP A 1 74 ? 4.239 5.651 20.042 1.00 88.19 74 TRP A C 1
ATOM 568 O O . TRP A 1 74 ? 5.323 5.310 20.517 1.00 88.19 74 TRP A O 1
ATOM 578 N N . SER A 1 75 ? 3.886 6.932 19.921 1.00 88.19 75 SER A N 1
ATOM 579 C CA . SER A 1 75 ? 4.690 8.032 20.462 1.00 88.19 75 SER A CA 1
ATOM 580 C C . SER A 1 75 ? 4.799 7.942 21.988 1.00 88.19 75 SER A C 1
ATOM 582 O O . SER A 1 75 ? 5.896 8.023 22.541 1.00 88.19 75 SER A O 1
ATOM 584 N N . ALA A 1 76 ? 3.683 7.688 22.676 1.00 89.38 76 ALA A N 1
ATOM 585 C CA . ALA A 1 76 ? 3.648 7.582 24.131 1.00 89.38 76 ALA A CA 1
ATOM 586 C C . ALA A 1 76 ? 4.424 6.368 24.665 1.00 89.38 76 ALA A C 1
ATOM 588 O O . ALA A 1 76 ? 5.100 6.482 25.686 1.00 89.38 76 ALA A O 1
ATOM 589 N N . VAL A 1 77 ? 4.363 5.234 23.959 1.00 89.38 77 VAL A N 1
ATOM 590 C CA . VAL A 1 77 ? 5.143 4.031 24.288 1.00 89.38 77 VAL A CA 1
ATOM 591 C C . VAL A 1 77 ? 6.643 4.292 24.132 1.00 89.38 77 VAL A C 1
ATOM 593 O O . VAL A 1 77 ? 7.418 3.908 25.002 1.00 89.38 77 VAL A O 1
ATOM 596 N N . LYS A 1 78 ? 7.064 4.976 23.059 1.00 87.44 78 LYS A N 1
ATOM 597 C CA . LYS A 1 78 ? 8.483 5.306 22.819 1.00 87.44 78 LYS A CA 1
ATOM 598 C C . LYS A 1 78 ? 9.045 6.309 23.825 1.00 87.44 78 LYS A C 1
ATOM 600 O O . LYS A 1 78 ? 10.208 6.198 24.195 1.00 87.44 78 LYS A O 1
ATOM 605 N N . ASN A 1 79 ? 8.228 7.263 24.263 1.00 86.19 79 ASN A N 1
ATOM 606 C CA . ASN A 1 79 ? 8.627 8.296 25.221 1.00 86.19 79 ASN A CA 1
ATOM 607 C C . ASN A 1 79 ? 8.450 7.865 26.690 1.00 86.19 79 ASN A C 1
ATOM 609 O O . ASN A 1 79 ? 8.634 8.689 27.580 1.00 86.19 79 ASN A O 1
ATOM 613 N N . SER A 1 80 ? 8.098 6.598 26.956 1.00 78.25 80 SER A N 1
ATOM 614 C CA . SER A 1 80 ? 7.913 6.043 28.308 1.00 78.25 80 SER A CA 1
ATOM 615 C C . SER A 1 80 ? 6.969 6.871 29.194 1.00 78.25 80 SER A C 1
ATOM 617 O O . SER A 1 80 ? 7.246 7.117 30.368 1.00 78.25 80 SER A O 1
ATOM 619 N N . ASN A 1 81 ? 5.835 7.303 28.630 1.00 74.38 81 ASN A N 1
ATOM 620 C CA . ASN A 1 81 ? 4.798 8.026 29.370 1.00 74.38 81 ASN A CA 1
ATOM 621 C C . ASN A 1 81 ? 4.128 7.140 30.443 1.00 74.38 81 ASN A C 1
ATOM 623 O O . ASN A 1 81 ? 4.284 5.920 30.472 1.00 74.38 81 ASN A O 1
ATOM 627 N N . ASN A 1 82 ? 3.346 7.751 31.338 1.00 82.12 82 ASN A N 1
ATOM 628 C CA . ASN A 1 82 ? 2.669 7.045 32.429 1.00 82.12 82 ASN A CA 1
ATOM 629 C C . ASN A 1 82 ? 1.825 5.855 31.916 1.00 82.12 82 ASN A C 1
ATOM 631 O O . ASN A 1 82 ? 1.029 5.987 30.984 1.00 82.12 82 ASN A O 1
ATOM 635 N N . ILE A 1 83 ? 1.950 4.694 32.569 1.00 82.44 83 ILE A N 1
ATOM 636 C CA . ILE A 1 83 ? 1.275 3.434 32.203 1.00 82.44 83 ILE A CA 1
ATOM 637 C C . ILE A 1 83 ? -0.249 3.608 32.082 1.00 82.44 83 ILE A C 1
ATOM 639 O O . ILE A 1 83 ? -0.880 2.983 31.225 1.00 82.44 83 ILE A O 1
ATOM 643 N N . ARG A 1 84 ? -0.863 4.456 32.921 1.00 79.75 84 ARG A N 1
ATOM 644 C CA . ARG A 1 84 ? -2.314 4.719 32.851 1.00 79.75 84 ARG A CA 1
ATOM 645 C C . ARG A 1 84 ? -2.709 5.416 31.550 1.00 79.75 84 ARG A C 1
ATOM 647 O O . ARG A 1 84 ? -3.748 5.082 30.984 1.00 79.75 84 ARG A O 1
ATOM 654 N N . ASP A 1 85 ? -1.879 6.332 31.068 1.00 84.56 85 ASP A N 1
ATOM 655 C CA . ASP A 1 85 ? -2.129 7.073 29.832 1.00 84.56 85 ASP A CA 1
ATOM 656 C C . ASP A 1 85 ? -1.870 6.194 28.609 1.00 84.56 85 ASP A C 1
ATOM 658 O O . ASP A 1 85 ? -2.673 6.193 27.678 1.00 84.56 85 ASP A O 1
ATOM 662 N N . ILE A 1 86 ? -0.842 5.337 28.657 1.00 89.31 86 ILE A N 1
ATOM 663 C CA . ILE A 1 86 ? -0.587 4.327 27.618 1.00 89.31 86 ILE A CA 1
ATOM 664 C C . ILE A 1 86 ? -1.798 3.397 27.451 1.00 89.31 86 ILE A C 1
ATOM 666 O O . ILE A 1 86 ? -2.225 3.160 26.324 1.00 89.31 86 ILE A O 1
ATOM 670 N N . LYS A 1 87 ? -2.399 2.914 28.550 1.00 90.50 87 LYS A N 1
ATOM 671 C CA . LYS A 1 87 ? -3.603 2.061 28.485 1.00 90.50 87 LYS A CA 1
ATOM 672 C C . LYS A 1 87 ? -4.801 2.776 27.860 1.00 90.50 87 LYS A C 1
ATOM 674 O O . LYS A 1 87 ? -5.522 2.177 27.070 1.00 90.50 87 LYS A O 1
ATOM 679 N N . LYS A 1 88 ? -5.021 4.053 28.188 1.00 91.75 88 LYS A N 1
ATOM 680 C CA . LYS A 1 88 ? -6.101 4.845 27.574 1.00 91.75 88 LYS A CA 1
ATOM 681 C C . LYS A 1 88 ? -5.876 5.033 26.073 1.00 91.75 88 LYS A C 1
ATOM 683 O O . LYS A 1 88 ? -6.806 4.841 25.293 1.00 91.75 88 LYS A O 1
ATOM 688 N N . LEU A 1 89 ? -4.646 5.364 25.677 1.00 91.94 89 LEU A N 1
ATOM 689 C CA . LEU A 1 89 ? -4.266 5.524 24.272 1.00 91.94 89 LEU A CA 1
ATOM 690 C C . LEU A 1 89 ? -4.363 4.205 23.497 1.00 91.94 89 LEU A C 1
ATOM 692 O O . LEU A 1 89 ? -4.783 4.215 22.345 1.00 91.94 89 LEU A O 1
ATOM 696 N N . GLN A 1 90 ? -4.049 3.075 24.135 1.00 92.69 90 GLN A N 1
ATOM 697 C CA . GLN A 1 90 ? -4.228 1.748 23.546 1.00 92.69 90 GLN A CA 1
ATOM 698 C C . GLN A 1 90 ? -5.699 1.486 23.212 1.00 92.69 90 GLN A C 1
ATOM 700 O O . GLN A 1 90 ? -6.021 1.150 22.076 1.00 92.69 90 GLN A O 1
ATOM 705 N N . THR A 1 91 ? -6.605 1.720 24.166 1.00 93.88 91 THR A N 1
ATOM 706 C CA . THR A 1 91 ? -8.048 1.570 23.932 1.00 93.88 91 THR A CA 1
ATOM 707 C C . THR A 1 91 ? -8.534 2.486 22.807 1.00 93.88 91 THR A C 1
ATOM 709 O O . THR A 1 91 ? -9.334 2.064 21.975 1.00 93.88 91 THR A O 1
ATOM 712 N N . ALA A 1 92 ? -8.042 3.728 22.742 1.00 94.06 92 ALA A N 1
ATOM 713 C CA . ALA A 1 92 ? -8.381 4.651 21.659 1.00 94.06 92 ALA A CA 1
ATOM 714 C C . ALA A 1 92 ? -7.889 4.145 20.289 1.00 94.06 92 ALA A C 1
ATOM 716 O O . ALA A 1 92 ? -8.644 4.188 19.317 1.00 94.06 92 ALA A O 1
ATOM 717 N N . ALA A 1 93 ? -6.665 3.613 20.219 1.00 93.56 93 ALA A N 1
ATOM 718 C CA . ALA A 1 93 ? -6.103 3.017 19.009 1.00 93.56 93 ALA A CA 1
ATOM 719 C C . ALA A 1 93 ? -6.890 1.774 18.545 1.00 93.56 93 ALA A C 1
ATOM 721 O O . ALA A 1 93 ? -7.127 1.606 17.347 1.00 93.56 93 ALA A O 1
ATOM 722 N N . ASP A 1 94 ? -7.358 0.941 19.479 1.00 93.38 94 ASP A N 1
ATOM 723 C CA . ASP A 1 94 ? -8.197 -0.224 19.172 1.00 93.38 94 ASP A CA 1
ATOM 724 C C . ASP A 1 94 ? -9.582 0.182 18.645 1.00 93.38 94 ASP A C 1
ATOM 726 O O . ASP A 1 94 ? -10.106 -0.436 17.712 1.00 93.38 94 ASP A O 1
ATOM 730 N N . ILE A 1 95 ? -10.181 1.235 19.213 1.00 95.19 95 ILE A N 1
ATOM 731 C CA . ILE A 1 95 ? -11.450 1.794 18.726 1.00 95.19 95 ILE A CA 1
ATOM 732 C C . ILE A 1 95 ? -11.274 2.365 17.312 1.00 95.19 95 ILE A C 1
ATOM 734 O O . ILE A 1 95 ? -12.083 2.050 16.437 1.00 95.19 95 ILE A O 1
ATOM 738 N N . GLU A 1 96 ? -10.210 3.139 17.066 1.00 95.38 96 GLU A N 1
ATOM 739 C CA . GLU A 1 96 ? -9.871 3.676 15.737 1.00 95.38 96 GLU A CA 1
ATOM 740 C C . GLU A 1 96 ? -9.709 2.540 14.716 1.00 95.38 96 GLU A C 1
ATOM 742 O O . GLU A 1 96 ? -10.292 2.586 13.633 1.00 95.38 96 GLU A O 1
ATOM 747 N N . LYS A 1 97 ? -9.005 1.460 15.083 1.00 92.19 97 LYS A N 1
ATOM 748 C CA . LYS A 1 97 ? -8.846 0.283 14.219 1.00 92.19 97 LYS A CA 1
ATOM 749 C C . LYS A 1 97 ? -10.190 -0.359 13.856 1.00 92.19 97 LYS A C 1
ATOM 751 O O . LYS A 1 97 ? -10.432 -0.643 12.684 1.00 92.19 97 LYS A O 1
ATOM 756 N N . ARG A 1 98 ? -11.091 -0.548 14.827 1.00 93.94 98 ARG A N 1
ATOM 757 C CA . ARG A 1 98 ? -12.434 -1.108 14.567 1.00 93.94 98 ARG A CA 1
ATOM 758 C C . ARG A 1 98 ? -13.275 -0.202 13.670 1.00 93.94 98 ARG A C 1
ATOM 760 O O . ARG A 1 98 ? -14.016 -0.706 12.825 1.00 93.94 98 ARG A O 1
ATOM 767 N N . GLN A 1 99 ? -13.172 1.116 13.843 1.00 94.31 99 GLN A N 1
ATOM 768 C CA . GLN A 1 99 ? -13.853 2.084 12.981 1.00 94.31 99 GLN A CA 1
ATOM 769 C C . GLN A 1 99 ? -13.327 2.016 11.546 1.00 94.31 99 GLN A C 1
ATOM 771 O O . GLN A 1 99 ? -14.132 1.888 10.626 1.00 94.31 99 GLN A O 1
ATOM 776 N N . ASN A 1 100 ? -12.004 1.994 11.366 1.00 93.50 100 ASN A N 1
ATOM 777 C CA . ASN A 1 100 ? -11.364 1.834 10.059 1.00 93.50 100 ASN A CA 1
ATOM 778 C C . ASN A 1 100 ? -11.861 0.572 9.337 1.00 93.50 100 ASN A C 1
ATOM 780 O O . ASN A 1 100 ? -12.289 0.643 8.189 1.00 93.50 100 ASN A O 1
ATOM 784 N N . GLU A 1 101 ? -11.897 -0.575 10.021 1.00 92.12 101 GLU A N 1
ATOM 785 C CA . GLU A 1 101 ? -12.403 -1.825 9.441 1.00 92.12 101 GLU A CA 1
ATOM 786 C C . GLU A 1 101 ? -13.892 -1.741 9.057 1.00 92.12 101 GLU A C 1
ATOM 788 O O . GLU A 1 101 ? -14.312 -2.289 8.034 1.00 92.12 101 GLU A O 1
ATOM 793 N N . ALA A 1 102 ? -14.712 -1.064 9.866 1.00 93.44 102 ALA A N 1
ATOM 794 C CA . ALA A 1 102 ? -16.130 -0.870 9.577 1.00 93.44 102 ALA A CA 1
ATOM 795 C C . ALA A 1 102 ? -16.359 0.062 8.378 1.00 93.44 102 ALA A C 1
ATOM 797 O O . ALA A 1 102 ? -17.215 -0.226 7.538 1.00 93.44 102 ALA A O 1
ATOM 798 N N . GLU A 1 103 ? -15.596 1.149 8.272 1.00 92.81 103 GLU A N 1
ATOM 799 C CA . GLU A 1 103 ? -15.636 2.062 7.126 1.00 92.81 103 GLU A CA 1
ATOM 800 C C . GLU A 1 103 ? -15.091 1.400 5.858 1.00 92.81 103 GLU A C 1
ATOM 802 O O . GLU A 1 103 ? -15.677 1.562 4.786 1.00 92.81 103 GLU A O 1
ATOM 807 N N . ALA A 1 104 ? -14.043 0.582 5.975 1.00 91.94 104 ALA A N 1
ATOM 808 C CA . ALA A 1 104 ? -13.470 -0.136 4.846 1.00 91.94 104 ALA A CA 1
ATOM 809 C C . ALA A 1 104 ? -14.474 -1.102 4.207 1.00 91.94 104 ALA A C 1
ATOM 811 O O . ALA A 1 104 ? -14.612 -1.149 2.980 1.00 91.94 104 ALA A O 1
ATOM 812 N N . ARG A 1 105 ? -15.249 -1.816 5.034 1.00 91.75 105 ARG A N 1
ATOM 813 C CA . ARG A 1 105 ? -16.341 -2.675 4.552 1.00 91.75 105 ARG A CA 1
ATOM 814 C C . ARG A 1 105 ? -17.416 -1.886 3.806 1.00 91.75 105 ARG A C 1
ATOM 816 O O . ARG A 1 105 ? -17.907 -2.366 2.793 1.00 91.75 105 ARG A O 1
ATOM 823 N N . LYS A 1 106 ? -17.756 -0.677 4.265 1.00 93.50 106 LYS A N 1
ATOM 824 C CA . LYS A 1 106 ? -18.761 0.181 3.609 1.00 93.50 106 LYS A CA 1
ATOM 825 C C . LYS A 1 106 ? -18.285 0.738 2.267 1.00 93.50 106 LYS A C 1
ATOM 827 O O . LYS A 1 106 ? -19.098 0.926 1.374 1.00 93.50 106 LYS A O 1
ATOM 832 N N . GLN A 1 107 ? -16.989 1.015 2.136 1.00 92.12 107 GLN A N 1
ATOM 833 C CA . GLN A 1 107 ? -16.400 1.578 0.915 1.00 92.12 107 GLN A CA 1
ATOM 834 C C . GLN A 1 107 ? -16.040 0.516 -0.133 1.00 92.12 107 GLN A C 1
ATOM 836 O O . GLN A 1 107 ? -15.761 0.858 -1.284 1.00 92.12 107 GLN A O 1
ATOM 841 N N . THR A 1 108 ? -16.057 -0.765 0.240 1.00 93.06 108 THR A N 1
ATOM 842 C CA . THR A 1 108 ? -15.802 -1.878 -0.683 1.00 93.06 108 THR A CA 1
ATOM 843 C C . THR A 1 108 ? -16.787 -1.837 -1.856 1.00 93.06 108 THR A C 1
ATOM 845 O O . THR A 1 108 ? -17.988 -1.665 -1.668 1.00 93.06 108 THR A O 1
ATOM 848 N N . GLY A 1 109 ? -16.275 -1.974 -3.079 1.00 92.69 109 GLY A N 1
ATOM 849 C CA . GLY A 1 109 ? -17.044 -1.870 -4.322 1.00 92.69 109 GLY A CA 1
ATOM 850 C C . GLY A 1 109 ? -17.122 -0.458 -4.915 1.00 92.69 109 GLY A C 1
ATOM 851 O O . GLY A 1 109 ? -17.569 -0.313 -6.054 1.00 92.69 109 GLY A O 1
ATOM 852 N N . THR A 1 110 ? -16.653 0.573 -4.203 1.00 93.94 110 THR A N 1
ATOM 853 C CA . THR A 1 110 ? -16.578 1.943 -4.739 1.00 93.94 110 THR A CA 1
ATOM 854 C C . THR A 1 110 ? -15.547 2.016 -5.858 1.00 93.94 110 THR A C 1
ATOM 856 O O . THR A 1 110 ? -14.424 1.544 -5.696 1.00 93.94 110 THR A O 1
ATOM 859 N N . VAL A 1 111 ? -15.920 2.622 -6.987 1.00 94.00 111 VAL A N 1
ATOM 860 C CA . VAL A 1 111 ? -15.015 2.836 -8.124 1.00 94.00 111 VAL A CA 1
ATOM 861 C C . VAL A 1 111 ? -13.967 3.888 -7.772 1.00 94.00 111 VAL A C 1
ATOM 863 O O . VAL A 1 111 ? -14.307 4.968 -7.285 1.00 94.00 111 VAL A O 1
ATOM 866 N N . ILE A 1 112 ? -12.707 3.573 -8.051 1.00 93.75 112 ILE A N 1
ATOM 867 C CA . ILE A 1 112 ? -11.565 4.457 -7.824 1.00 93.75 112 ILE A CA 1
ATOM 868 C C . ILE A 1 112 ? -11.543 5.539 -8.900 1.00 93.75 112 ILE A C 1
ATOM 870 O O . ILE A 1 112 ? -11.776 5.265 -10.075 1.00 93.75 112 ILE A O 1
ATOM 874 N N . LYS A 1 113 ? -11.245 6.769 -8.487 1.00 91.94 113 LYS A N 1
ATOM 875 C CA . LYS A 1 113 ? -11.017 7.904 -9.383 1.00 91.94 113 LYS A CA 1
ATOM 876 C C . LYS A 1 113 ? -9.584 8.394 -9.267 1.00 91.94 113 LYS A C 1
ATOM 878 O O . LYS A 1 113 ? -9.069 8.520 -8.151 1.00 91.94 113 LYS A O 1
ATOM 883 N N . TYR A 1 114 ? -8.979 8.728 -10.401 1.00 91.75 114 TYR A N 1
ATOM 884 C CA . TYR A 1 114 ? -7.636 9.293 -10.460 1.00 91.75 114 TYR A CA 1
ATOM 885 C C . TYR A 1 114 ? -7.537 10.582 -9.640 1.00 91.75 114 TYR A C 1
ATOM 887 O O . TYR A 1 114 ? -8.394 11.457 -9.731 1.00 91.75 114 TYR A O 1
ATOM 895 N N . GLY A 1 115 ? -6.489 10.703 -8.831 1.00 87.62 115 GLY A N 1
ATOM 896 C CA . GLY A 1 115 ? -6.141 11.883 -8.039 1.00 87.62 115 GLY A CA 1
ATOM 897 C C . GLY A 1 115 ? -7.066 12.235 -6.864 1.00 87.62 115 GLY A C 1
ATOM 898 O O . GLY A 1 115 ? -6.624 12.938 -5.959 1.00 87.62 115 GLY A O 1
ATOM 899 N N . ASP A 1 116 ? -8.316 11.776 -6.859 1.00 86.06 116 ASP A N 1
ATOM 900 C CA . ASP A 1 116 ? -9.282 12.069 -5.788 1.00 86.06 116 ASP A CA 1
ATOM 901 C C . ASP A 1 116 ? -9.345 10.953 -4.743 1.00 86.06 116 ASP A C 1
ATOM 903 O O . ASP A 1 116 ? -9.595 11.207 -3.566 1.00 86.06 116 ASP A O 1
ATOM 907 N N . THR A 1 117 ? -9.138 9.702 -5.164 1.00 89.44 117 THR A N 1
ATOM 908 C CA . THR A 1 117 ? -9.228 8.548 -4.263 1.00 89.44 117 THR A CA 1
ATOM 909 C C . THR A 1 117 ? -7.858 8.231 -3.680 1.00 89.44 117 THR A C 1
ATOM 911 O O . THR A 1 117 ? -6.923 7.904 -4.413 1.00 89.44 117 THR A O 1
ATOM 914 N N . VAL A 1 118 ? -7.756 8.279 -2.352 1.00 93.69 118 VAL A N 1
ATOM 915 C CA . VAL A 1 118 ? -6.586 7.792 -1.619 1.00 93.69 118 VAL A CA 1
ATOM 916 C C . VAL A 1 118 ? -6.806 6.328 -1.260 1.00 93.69 118 VAL A C 1
ATOM 918 O O . VAL A 1 118 ? -7.832 5.956 -0.688 1.00 93.69 118 VAL A O 1
ATOM 921 N N . VAL A 1 119 ? -5.832 5.492 -1.597 1.00 95.38 119 VAL A N 1
ATOM 922 C CA . VAL A 1 119 ? -5.889 4.045 -1.399 1.00 95.38 119 VAL A CA 1
ATOM 923 C C . VAL A 1 119 ? -4.704 3.546 -0.590 1.00 95.38 119 VAL A C 1
ATOM 925 O O . VAL A 1 119 ? -3.695 4.230 -0.422 1.00 95.38 119 VAL A O 1
ATOM 928 N N . GLN A 1 120 ? -4.822 2.315 -0.116 1.00 96.00 120 GLN A N 1
ATOM 929 C CA . GLN A 1 120 ? -3.740 1.548 0.480 1.00 96.00 120 GLN A CA 1
ATOM 930 C C . GLN A 1 120 ? -3.620 0.216 -0.244 1.00 96.00 120 GLN A C 1
ATOM 932 O O . GLN A 1 120 ? -4.605 -0.331 -0.743 1.00 96.00 120 GLN A O 1
ATOM 937 N N . LEU A 1 121 ? -2.407 -0.318 -0.282 1.00 96.56 121 LEU A N 1
ATOM 938 C CA . LEU A 1 121 ? -2.112 -1.580 -0.946 1.00 96.56 121 LEU A CA 1
ATOM 939 C C . LEU A 1 121 ? -1.759 -2.622 0.108 1.00 96.56 121 LEU A C 1
ATOM 941 O O . LEU A 1 121 ? -0.694 -2.552 0.722 1.00 96.56 121 LEU A O 1
ATOM 945 N N . LEU A 1 122 ? -2.667 -3.571 0.323 1.00 95.94 122 LEU A N 1
ATOM 946 C CA . LEU A 1 122 ? -2.508 -4.668 1.271 1.00 95.94 122 LEU A CA 1
ATOM 947 C C . LEU A 1 122 ? -2.000 -5.910 0.544 1.00 95.94 122 LEU A C 1
ATOM 949 O O . LEU A 1 122 ? -2.708 -6.477 -0.284 1.00 95.94 122 LEU A O 1
ATOM 953 N N . HIS A 1 123 ? -0.808 -6.387 0.873 1.00 95.56 123 HIS A N 1
ATOM 954 C CA . HIS A 1 123 ? -0.305 -7.637 0.319 1.00 95.56 123 HIS A CA 1
ATOM 955 C C . HIS A 1 123 ? -1.110 -8.833 0.848 1.00 95.56 123 HIS A C 1
ATOM 957 O O . HIS A 1 123 ? -1.185 -9.053 2.059 1.00 95.56 123 HIS A O 1
ATOM 963 N N . ILE A 1 124 ? -1.685 -9.637 -0.052 1.00 94.00 124 ILE A N 1
ATOM 964 C CA . ILE A 1 124 ? -2.634 -10.706 0.303 1.00 94.00 124 ILE A CA 1
ATOM 965 C C . ILE A 1 124 ? -1.988 -11.790 1.168 1.00 94.00 124 ILE A C 1
ATOM 967 O O . ILE A 1 124 ? -2.618 -12.308 2.089 1.00 94.00 124 ILE A O 1
ATOM 971 N N . LYS A 1 125 ? -0.745 -12.175 0.861 1.00 92.12 125 LYS A N 1
ATOM 972 C CA . LYS A 1 125 ? -0.103 -13.316 1.523 1.00 92.12 125 LYS A CA 1
ATOM 973 C C . LYS A 1 125 ? 0.466 -12.963 2.894 1.00 92.12 125 LYS A C 1
ATOM 975 O O . LYS A 1 125 ? 0.324 -13.763 3.812 1.00 92.12 125 LYS A O 1
ATOM 980 N N . SER A 1 126 ? 1.108 -11.802 3.039 1.00 92.75 126 SER A N 1
ATOM 981 C CA . SER A 1 126 ? 1.664 -11.372 4.333 1.00 92.75 126 SER A CA 1
ATOM 982 C C . SER A 1 126 ? 0.669 -10.610 5.202 1.00 92.75 126 SER A C 1
ATOM 984 O O . SER A 1 126 ? 0.919 -10.463 6.395 1.00 92.75 126 SER A O 1
ATOM 986 N N . ASN A 1 127 ? -0.443 -10.140 4.627 1.00 93.69 127 ASN A N 1
ATOM 987 C CA . ASN A 1 127 ? -1.414 -9.272 5.287 1.00 93.69 127 ASN A CA 1
ATOM 988 C C . ASN A 1 127 ? -0.765 -7.993 5.857 1.00 93.69 127 ASN A C 1
ATOM 990 O O . ASN A 1 127 ? -1.071 -7.568 6.969 1.00 93.69 127 ASN A O 1
ATOM 994 N N . LYS A 1 128 ? 0.165 -7.409 5.089 1.00 94.88 128 LYS A N 1
ATOM 995 C CA . LYS A 1 128 ? 0.882 -6.168 5.416 1.00 94.88 128 LYS A CA 1
ATOM 996 C C . LYS A 1 128 ? 0.644 -5.108 4.341 1.00 94.88 128 LYS A C 1
ATOM 998 O O . LYS A 1 128 ? 0.563 -5.434 3.157 1.00 94.88 128 LYS A O 1
ATOM 1003 N N . TYR A 1 129 ? 0.574 -3.849 4.744 1.00 95.19 129 TYR A N 1
ATOM 1004 C CA . TYR A 1 129 ? 0.429 -2.697 3.864 1.00 95.19 129 TYR A CA 1
ATOM 1005 C C . TYR A 1 129 ? 1.779 -2.215 3.346 1.00 95.19 129 TYR A C 1
ATOM 1007 O O . TYR A 1 129 ? 2.729 -2.066 4.118 1.00 95.19 129 TYR A O 1
ATOM 1015 N N . ILE A 1 130 ? 1.854 -1.890 2.057 1.00 95.44 130 ILE A N 1
ATOM 1016 C CA . ILE A 1 130 ? 3.001 -1.148 1.523 1.00 95.44 130 ILE A CA 1
ATOM 1017 C C . ILE A 1 130 ? 3.027 0.241 2.167 1.00 95.44 130 ILE A C 1
ATOM 1019 O O . ILE A 1 130 ? 2.007 0.921 2.258 1.00 95.44 130 ILE A O 1
ATOM 1023 N N . THR A 1 131 ? 4.205 0.658 2.614 1.00 95.19 131 THR A N 1
ATOM 1024 C CA . THR A 1 131 ? 4.427 1.916 3.321 1.00 95.19 131 THR A CA 1
ATOM 1025 C C . THR A 1 131 ? 5.706 2.575 2.835 1.00 95.19 131 THR A C 1
ATOM 1027 O O . THR A 1 131 ? 6.746 1.923 2.733 1.00 95.19 131 THR A O 1
ATOM 1030 N N . VAL A 1 132 ? 5.649 3.881 2.588 1.00 95.12 132 VAL A N 1
ATOM 1031 C CA . VAL A 1 132 ? 6.825 4.701 2.287 1.00 95.12 132 VAL A CA 1
ATOM 1032 C C . VAL A 1 132 ? 7.247 5.461 3.539 1.00 95.12 132 VAL A C 1
ATOM 1034 O O . VAL A 1 132 ? 6.494 6.268 4.085 1.00 95.12 132 VAL A O 1
ATOM 1037 N N . ASN A 1 133 ? 8.476 5.233 3.992 1.00 91.62 133 ASN A N 1
ATOM 1038 C CA . ASN A 1 133 ? 9.046 5.940 5.128 1.00 91.62 133 ASN A CA 1
ATOM 1039 C C . ASN A 1 133 ? 9.914 7.111 4.650 1.00 91.62 133 ASN A C 1
ATOM 1041 O O . ASN A 1 133 ? 11.043 6.924 4.205 1.00 91.62 133 ASN A O 1
ATOM 1045 N N . LYS A 1 134 ? 9.397 8.334 4.807 1.00 87.75 134 LYS A N 1
ATOM 1046 C CA . LYS A 1 134 ? 10.090 9.577 4.419 1.00 87.75 134 LYS A CA 1
ATOM 1047 C C . LYS A 1 134 ? 11.308 9.908 5.291 1.00 87.75 134 LYS A C 1
ATOM 1049 O O . LYS A 1 134 ? 12.123 10.734 4.904 1.00 87.75 134 LYS A O 1
ATOM 1054 N N . ARG A 1 135 ? 11.417 9.309 6.483 1.00 89.19 135 ARG A N 1
ATOM 1055 C CA . ARG A 1 135 ? 12.499 9.583 7.447 1.00 89.19 135 ARG A CA 1
ATOM 1056 C C . ARG A 1 135 ? 13.694 8.652 7.277 1.00 89.19 135 ARG A C 1
ATOM 1058 O O . ARG A 1 135 ? 14.746 8.924 7.843 1.00 89.19 135 ARG A O 1
ATOM 1065 N N . LEU A 1 136 ? 13.525 7.544 6.554 1.00 89.62 136 LEU A N 1
ATOM 1066 C CA . LEU A 1 136 ? 14.576 6.557 6.343 1.00 89.62 136 LEU A CA 1
ATOM 1067 C C . LEU A 1 136 ? 14.941 6.485 4.857 1.00 89.62 136 LEU A C 1
ATOM 1069 O O . LEU A 1 136 ? 14.048 6.282 4.031 1.00 89.62 136 LEU A O 1
ATOM 1073 N N . PRO A 1 137 ? 16.235 6.577 4.506 1.00 93.44 137 PRO A N 1
ATOM 1074 C CA . PRO A 1 137 ? 16.670 6.390 3.130 1.00 93.44 137 PRO A CA 1
ATOM 1075 C C . PRO A 1 137 ? 16.487 4.931 2.693 1.00 93.44 137 PRO A C 1
ATOM 1077 O O . PRO A 1 137 ? 16.497 3.995 3.517 1.00 93.44 137 PRO A O 1
ATOM 1080 N N . ALA A 1 138 ? 16.331 4.722 1.387 1.00 92.69 138 ALA A N 1
ATOM 1081 C CA . ALA A 1 138 ? 16.333 3.390 0.803 1.00 92.69 138 ALA A CA 1
ATOM 1082 C C . ALA A 1 138 ? 17.672 2.686 1.079 1.00 92.69 138 ALA A C 1
ATOM 1084 O O . ALA A 1 138 ? 18.691 3.310 1.363 1.00 92.69 138 ALA A O 1
ATOM 1085 N N . ILE A 1 139 ? 17.649 1.353 1.056 1.00 88.44 139 ILE A N 1
ATOM 1086 C CA . ILE A 1 139 ? 18.817 0.540 1.427 1.00 88.44 139 ILE A CA 1
ATOM 1087 C C . ILE A 1 139 ? 19.942 0.699 0.398 1.00 88.44 139 ILE A C 1
ATOM 1089 O O . ILE A 1 139 ? 21.106 0.775 0.773 1.00 88.44 139 ILE A O 1
ATOM 1093 N N . LEU A 1 140 ? 19.579 0.743 -0.886 1.00 89.44 140 LEU A N 1
ATOM 1094 C CA . LEU A 1 140 ? 20.529 0.809 -1.995 1.00 89.44 140 LEU A CA 1
ATOM 1095 C C . LEU A 1 140 ? 20.729 2.237 -2.507 1.00 89.44 140 LEU A C 1
ATOM 1097 O O . LEU A 1 140 ? 21.842 2.590 -2.871 1.00 89.44 140 LEU A O 1
ATOM 1101 N N . GLU A 1 141 ? 19.683 3.069 -2.470 1.00 91.12 141 GLU A N 1
ATOM 1102 C CA . GLU A 1 141 ? 19.730 4.434 -2.995 1.00 91.12 141 GLU A CA 1
ATOM 1103 C C . GLU A 1 141 ? 19.538 5.489 -1.909 1.00 91.12 141 GLU A C 1
ATOM 1105 O O . GLU A 1 141 ? 18.442 5.681 -1.381 1.00 91.12 141 GLU A O 1
ATOM 1110 N N . LYS A 1 142 ? 20.613 6.218 -1.591 1.00 88.50 142 LYS A N 1
ATOM 1111 C CA . LYS A 1 142 ? 20.634 7.180 -0.474 1.00 88.50 142 LYS A CA 1
ATOM 1112 C C . LYS A 1 142 ? 19.685 8.365 -0.671 1.00 88.50 142 LYS A C 1
ATOM 1114 O O . LYS A 1 142 ? 19.217 8.927 0.314 1.00 88.50 142 LYS A O 1
ATOM 1119 N N . ASN A 1 143 ? 19.394 8.717 -1.923 1.00 91.25 143 ASN A N 1
ATOM 1120 C CA . ASN A 1 143 ? 18.503 9.824 -2.284 1.00 91.25 143 ASN A CA 1
ATOM 1121 C C . ASN A 1 143 ? 17.029 9.399 -2.395 1.00 91.25 143 ASN A C 1
ATOM 1123 O O . ASN A 1 143 ? 16.161 10.243 -2.608 1.00 91.25 143 ASN A O 1
ATOM 1127 N N . ALA A 1 144 ? 16.736 8.102 -2.271 1.00 92.38 144 ALA A N 1
ATOM 1128 C CA . ALA A 1 144 ? 15.384 7.569 -2.355 1.00 92.38 144 ALA A CA 1
ATOM 1129 C C . ALA A 1 144 ? 14.809 7.285 -0.961 1.00 92.38 144 ALA A C 1
ATOM 1131 O O . ALA A 1 144 ? 15.532 7.044 0.006 1.00 92.38 144 ALA A O 1
ATOM 1132 N N . MET A 1 145 ? 13.480 7.277 -0.861 1.00 93.69 145 MET A N 1
ATOM 1133 C CA . MET A 1 145 ? 12.773 6.915 0.369 1.00 93.69 145 MET A CA 1
ATOM 1134 C C . MET A 1 145 ? 12.668 5.397 0.512 1.00 93.69 145 MET A C 1
ATOM 1136 O O . MET A 1 145 ? 12.527 4.670 -0.474 1.00 93.69 145 MET A O 1
ATOM 1140 N N . ARG A 1 146 ? 12.687 4.904 1.752 1.00 93.75 146 ARG A N 1
ATOM 1141 C CA . ARG A 1 146 ? 12.510 3.476 2.023 1.00 93.75 146 ARG A CA 1
ATOM 1142 C C . ARG A 1 146 ? 11.061 3.047 1.814 1.00 93.75 146 ARG A C 1
ATOM 1144 O O . ARG A 1 146 ? 10.151 3.658 2.367 1.00 93.75 146 ARG A O 1
ATOM 1151 N N . VAL A 1 147 ? 10.875 1.940 1.103 1.00 94.19 147 VAL A N 1
ATOM 1152 C CA . VAL A 1 147 ? 9.595 1.232 1.003 1.00 94.19 147 VAL A CA 1
ATOM 1153 C C . VAL A 1 147 ? 9.665 -0.035 1.848 1.00 94.19 147 VAL A C 1
ATOM 1155 O O . VAL A 1 147 ? 10.631 -0.795 1.746 1.00 94.19 147 VAL A O 1
ATOM 1158 N N . SER A 1 148 ? 8.658 -0.259 2.685 1.00 93.88 148 SER A N 1
ATOM 1159 C CA . SER A 1 148 ? 8.545 -1.447 3.533 1.00 93.88 148 SER A CA 1
ATOM 1160 C C . SER A 1 148 ? 7.097 -1.905 3.678 1.00 93.88 148 SER A C 1
ATOM 1162 O O . SER A 1 148 ? 6.161 -1.168 3.373 1.00 93.88 148 SER A O 1
ATOM 1164 N N . LEU A 1 149 ? 6.910 -3.126 4.158 1.00 93.69 149 LEU A N 1
ATOM 1165 C CA . LEU A 1 149 ? 5.622 -3.707 4.499 1.00 93.69 149 LEU A CA 1
ATOM 1166 C C . LEU A 1 149 ? 5.373 -3.535 5.997 1.00 93.69 149 LEU A C 1
ATOM 1168 O O . LEU A 1 149 ? 6.206 -3.926 6.806 1.00 93.69 149 LEU A O 1
ATOM 1172 N N . ASP A 1 150 ? 4.224 -2.978 6.361 1.00 93.19 150 ASP A N 1
ATOM 1173 C CA . ASP A 1 150 ? 3.828 -2.764 7.753 1.00 93.19 150 ASP A CA 1
ATOM 1174 C C . ASP A 1 150 ? 2.496 -3.463 8.055 1.00 93.19 150 ASP A C 1
ATOM 1176 O O . ASP A 1 150 ? 1.567 -3.425 7.252 1.00 93.19 150 ASP A O 1
ATOM 1180 N N . VAL A 1 151 ? 2.385 -4.117 9.211 1.00 91.38 151 VAL A N 1
ATOM 1181 C CA . VAL A 1 151 ? 1.184 -4.891 9.584 1.00 91.38 151 VAL A CA 1
ATOM 1182 C C . VAL A 1 151 ? -0.034 -3.991 9.816 1.00 91.38 151 VAL A C 1
ATOM 1184 O O . VAL A 1 151 ? -1.155 -4.374 9.484 1.00 91.38 151 VAL A O 1
ATOM 1187 N N . SER A 1 152 ? 0.164 -2.803 10.387 1.00 87.56 152 SER A N 1
ATOM 1188 C CA . SER A 1 152 ? -0.930 -1.874 10.711 1.00 87.56 152 SER A CA 1
ATOM 1189 C C . SER A 1 152 ? -1.138 -0.832 9.608 1.00 87.56 152 SER A C 1
ATOM 1191 O O . SER A 1 152 ? -2.241 -0.304 9.444 1.00 87.56 152 SER A O 1
ATOM 1193 N N . GLY A 1 153 ? -0.094 -0.578 8.819 1.00 89.50 153 GLY A N 1
ATOM 1194 C CA . GLY A 1 153 ? -0.004 0.568 7.929 1.00 89.50 153 GLY A CA 1
ATOM 1195 C C . GLY A 1 153 ? 0.253 1.856 8.712 1.00 89.50 153 GLY A C 1
ATOM 1196 O O . GLY A 1 153 ? 0.206 1.899 9.941 1.00 89.50 153 GLY A O 1
ATOM 1197 N N . THR A 1 154 ? 0.556 2.922 7.984 1.00 91.69 154 THR A N 1
ATOM 1198 C CA . THR A 1 154 ? 0.817 4.255 8.537 1.00 91.69 154 THR A CA 1
ATOM 1199 C C . THR A 1 154 ? 0.287 5.324 7.581 1.00 91.69 154 THR A C 1
ATOM 1201 O O . THR A 1 154 ? -0.178 5.018 6.483 1.00 91.69 154 THR A O 1
ATOM 1204 N N . GLU A 1 155 ? 0.440 6.601 7.930 1.00 91.44 155 GLU A N 1
ATOM 1205 C CA . GLU A 1 155 ? 0.196 7.718 7.001 1.00 91.44 155 GLU A CA 1
ATOM 1206 C C . GLU A 1 155 ? 1.050 7.620 5.720 1.00 91.44 155 GLU A C 1
ATOM 1208 O O . GLU A 1 155 ? 0.662 8.112 4.664 1.00 91.44 155 GLU A O 1
ATOM 1213 N N . GLY A 1 156 ? 2.203 6.939 5.779 1.00 93.75 156 GLY A N 1
ATOM 1214 C CA . GLY A 1 156 ? 3.044 6.653 4.613 1.00 93.75 156 GLY A CA 1
ATOM 1215 C C . GLY A 1 156 ? 2.507 5.543 3.703 1.00 93.75 156 GLY A C 1
ATOM 1216 O O . GLY A 1 156 ? 3.114 5.257 2.674 1.00 93.75 156 GLY A O 1
ATOM 1217 N N . SER A 1 157 ? 1.407 4.890 4.082 1.00 95.31 157 SER A N 1
ATOM 1218 C CA . SER A 1 157 ? 0.719 3.865 3.286 1.00 95.31 157 SER A CA 1
ATOM 1219 C C . SER A 1 157 ? -0.420 4.443 2.442 1.00 95.31 157 SER A C 1
ATOM 1221 O O . SER A 1 157 ? -1.170 3.682 1.830 1.00 95.31 157 SER A O 1
ATOM 1223 N N . TRP A 1 158 ? -0.610 5.763 2.463 1.00 95.19 158 TRP A N 1
ATOM 1224 C CA . TRP A 1 158 ? -1.585 6.459 1.635 1.00 95.19 158 TRP A CA 1
ATOM 1225 C C . TRP A 1 158 ? -1.002 6.729 0.253 1.00 95.19 158 TRP A C 1
ATOM 1227 O O . TRP A 1 158 ? -0.001 7.432 0.110 1.00 95.19 158 TRP A O 1
ATOM 1237 N N . PHE A 1 159 ? -1.659 6.187 -0.766 1.00 95.25 159 PHE A N 1
ATOM 1238 C CA . PHE A 1 159 ? -1.281 6.354 -2.160 1.00 95.25 159 PHE A CA 1
ATOM 1239 C C . PHE A 1 159 ? -2.400 7.041 -2.926 1.00 95.25 159 PHE A C 1
ATOM 1241 O O . PHE A 1 159 ? -3.566 6.666 -2.820 1.00 95.25 159 PHE A O 1
ATOM 1248 N N . GLN A 1 160 ? -2.028 8.029 -3.728 1.00 93.94 160 GLN A N 1
ATOM 1249 C CA . GLN A 1 160 ? -2.905 8.638 -4.714 1.00 93.94 160 GLN A CA 1
ATOM 1250 C C . GLN A 1 160 ? -2.547 8.056 -6.079 1.00 93.94 160 GLN A C 1
ATOM 1252 O O . GLN A 1 160 ? -1.374 8.024 -6.452 1.00 93.94 160 GLN A O 1
ATOM 1257 N N . ILE A 1 161 ? -3.548 7.564 -6.806 1.00 92.56 161 ILE A N 1
ATOM 1258 C CA . ILE A 1 161 ? -3.341 6.990 -8.137 1.00 92.56 161 ILE A CA 1
ATOM 1259 C C . ILE A 1 161 ? -3.459 8.111 -9.165 1.00 92.56 161 ILE A C 1
ATOM 1261 O O . ILE A 1 161 ? -4.484 8.789 -9.225 1.00 92.56 161 ILE A O 1
ATOM 1265 N N . GLU A 1 162 ? -2.434 8.282 -9.993 1.00 91.00 162 GLU A N 1
ATOM 1266 C CA . GLU A 1 162 ? -2.397 9.282 -11.062 1.00 91.00 162 GLU A CA 1
ATOM 1267 C C . GLU A 1 162 ? -2.193 8.611 -12.425 1.00 91.00 162 GLU A C 1
ATOM 1269 O O . GLU A 1 162 ? -1.527 7.574 -12.508 1.00 91.00 162 GLU A O 1
ATOM 1274 N N . PRO A 1 163 ? -2.783 9.155 -13.503 1.00 91.62 163 PRO A N 1
ATOM 1275 C CA . PRO A 1 163 ? -2.591 8.613 -14.834 1.00 91.62 163 PRO A CA 1
ATOM 1276 C C . PRO A 1 163 ? -1.193 8.982 -15.340 1.00 91.62 163 PRO A C 1
ATOM 1278 O O . PRO A 1 163 ? -0.780 10.137 -15.283 1.00 91.62 163 PRO A O 1
ATOM 1281 N N . TYR A 1 164 ? -0.470 7.999 -15.875 1.00 88.19 164 TYR A N 1
ATOM 1282 C CA . TYR A 1 164 ? 0.826 8.247 -16.511 1.00 88.19 164 TYR A CA 1
ATOM 1283 C C . TYR A 1 164 ? 0.666 8.966 -17.862 1.00 88.19 164 TYR A C 1
ATOM 1285 O O . TYR A 1 164 ? 1.370 9.928 -18.166 1.00 88.19 164 TYR A O 1
ATOM 1293 N N . TYR A 1 165 ? -0.298 8.520 -18.673 1.00 87.81 165 TYR A N 1
ATOM 1294 C CA . TYR A 1 165 ? -0.615 9.126 -19.964 1.00 87.81 165 TYR A CA 1
ATOM 1295 C C . TYR A 1 165 ? -1.671 10.222 -19.825 1.00 87.81 165 TYR A C 1
ATOM 1297 O O . TYR A 1 165 ? -2.610 10.107 -19.043 1.00 87.81 165 TYR A O 1
ATOM 1305 N N . LYS A 1 166 ? -1.597 11.239 -20.688 1.00 85.69 166 LYS A N 1
ATOM 1306 C CA . LYS A 1 166 ? -2.520 12.392 -20.716 1.00 85.69 166 LYS A CA 1
ATOM 1307 C C . LYS A 1 166 ? -3.921 12.079 -21.273 1.00 85.69 166 LYS A C 1
ATOM 1309 O O . LYS A 1 166 ? -4.640 12.990 -21.660 1.00 85.69 166 LYS A O 1
ATOM 1314 N N . LEU A 1 167 ? -4.290 10.801 -21.362 1.00 81.94 167 LEU A N 1
ATOM 1315 C CA . LEU A 1 167 ? -5.584 10.359 -21.890 1.00 81.94 167 LEU A CA 1
ATOM 1316 C C . LEU A 1 167 ? -6.729 10.563 -20.896 1.00 81.94 167 LEU A C 1
ATOM 1318 O O . LEU A 1 167 ? -7.878 10.626 -21.319 1.00 81.94 167 LEU A O 1
ATOM 1322 N N . ARG A 1 168 ? -6.419 10.621 -19.596 1.00 81.56 168 ARG A N 1
ATOM 1323 C CA . ARG A 1 168 ? -7.398 10.819 -18.525 1.00 81.56 168 ARG A CA 1
ATOM 1324 C C . ARG A 1 168 ? -6.974 11.945 -17.601 1.00 81.56 168 ARG A C 1
ATOM 1326 O O . ARG A 1 168 ? -5.779 12.161 -17.384 1.00 81.56 168 ARG A O 1
ATOM 1333 N N . ALA A 1 169 ? -7.959 12.648 -17.062 1.00 81.69 169 ALA A N 1
ATOM 1334 C CA . ALA A 1 169 ? -7.766 13.746 -16.124 1.00 81.69 169 ALA A CA 1
ATOM 1335 C C . ALA A 1 169 ? -8.034 13.316 -14.672 1.00 81.69 169 ALA A C 1
ATOM 1337 O O . ALA A 1 169 ? -8.621 12.269 -14.388 1.00 81.69 169 ALA A O 1
ATOM 1338 N N . LYS A 1 170 ? -7.611 14.157 -13.723 1.00 81.00 170 LYS A N 1
ATOM 1339 C CA . LYS A 1 170 ? -7.960 13.998 -12.307 1.00 81.00 170 LYS A CA 1
ATOM 1340 C C . LYS A 1 170 ? -9.488 14.015 -12.130 1.00 81.00 170 LYS A C 1
ATOM 1342 O O . LYS A 1 170 ? -10.169 14.841 -12.727 1.00 81.00 170 LYS A O 1
ATOM 1347 N N . GLY A 1 171 ? -10.006 13.105 -11.308 1.00 79.62 171 GLY A N 1
ATOM 1348 C CA . GLY A 1 171 ? -11.434 12.918 -11.032 1.00 79.62 171 GLY A CA 1
ATOM 1349 C C . GLY A 1 171 ? -12.138 11.920 -11.957 1.00 79.62 171 GLY A C 1
ATOM 1350 O O . GLY A 1 171 ? -13.262 11.497 -11.664 1.00 79.62 171 GLY A O 1
ATOM 1351 N N . GLU A 1 172 ? -11.485 11.489 -13.038 1.00 82.25 172 GLU A N 1
ATOM 1352 C CA . GLU A 1 172 ? -12.008 10.443 -13.917 1.00 82.25 172 GLU A CA 1
ATOM 1353 C C . GLU A 1 172 ? -11.812 9.043 -13.316 1.00 82.25 172 GLU A C 1
ATOM 1355 O O . GLU A 1 172 ? -10.936 8.819 -12.478 1.00 82.25 172 GLU A O 1
ATOM 1360 N N . ARG A 1 173 ? -12.681 8.112 -13.721 1.00 81.88 173 ARG A N 1
ATOM 1361 C CA . ARG A 1 173 ? -12.636 6.688 -13.339 1.00 81.88 173 ARG A CA 1
ATOM 1362 C C . ARG A 1 173 ? -11.640 5.921 -14.200 1.00 81.88 173 ARG A C 1
ATOM 1364 O O . ARG A 1 173 ? -11.261 6.457 -15.263 1.00 81.88 173 ARG A O 1
#

Organism: NCBI:txid392030

Secondary structure (DSSP, 8-state):
----------BTT-EEE-EE-SSS-EEEEESTTT--BEEEEGGG--SSS--TTGGGGEEEEEEPPP-HHHHHHHHHHHTT--HHHHHHHHHHHHHHHHHHHHHHHHHTTPBP-TTT-EEEEEETTTTEEEEEEEEEE-SS-TTSEEEEEESS--GGG-EE---SSTTS-TT--